Protein AF-A0ABD6E1M2-F1 (afdb_monomer_lite)

Foldseek 3Di:
DWDWDAQPQPRDIDTHDPVCVVPDPGDHPDPVSVVVVCVVCVVVVPPPPD

Structure (mmCIF, N/CA/C/O backbone):
data_AF-A0ABD6E1M2-F1
#
_entry.id   AF-A0ABD6E1M2-F1
#
loop_
_atom_site.group_PDB
_atom_site.id
_atom_site.type_symbol
_atom_site.label_atom_id
_atom_site.label_alt_id
_atom_site.label_comp_id
_atom_site.label_asym_id
_atom_site.label_entity_id
_atom_site.label_seq_id
_atom_site.pdbx_PDB_ins_code
_atom_site.Cartn_x
_atom_site.Cartn_y
_atom_site.Cartn_z
_atom_site.occupancy
_atom_site.B_iso_or_equiv
_atom_site.auth_seq_id
_atom_site.auth_comp_id
_atom_site.auth_asym_id
_atom_site.auth_atom_id
_atom_site.pdbx_PDB_model_num
ATOM 1 N N . MET A 1 1 ? -5.868 5.858 16.796 1.00 91.12 1 MET A N 1
ATOM 2 C CA . MET A 1 1 ? -6.897 5.107 16.039 1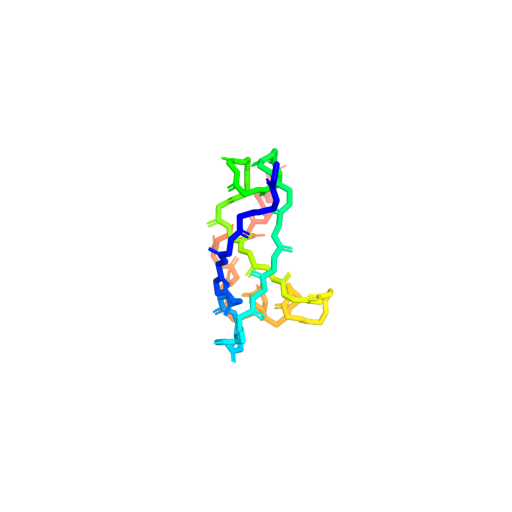.00 91.12 1 MET A CA 1
ATOM 3 C C . MET A 1 1 ? -6.339 4.736 14.671 1.00 91.12 1 MET A C 1
ATOM 5 O O . MET A 1 1 ? -5.516 5.501 14.179 1.00 91.12 1 MET A O 1
ATOM 9 N N . PRO A 1 2 ? -6.702 3.585 14.078 1.00 95.44 2 PRO A N 1
ATOM 10 C CA . PRO A 1 2 ? -6.294 3.262 12.715 1.00 95.44 2 PRO A CA 1
ATOM 11 C C . PRO A 1 2 ? -7.016 4.154 11.696 1.00 95.44 2 PRO A C 1
ATOM 13 O O . PRO A 1 2 ? -8.191 4.470 11.864 1.00 95.44 2 PRO A O 1
ATOM 16 N N . ILE A 1 3 ? -6.316 4.526 10.629 1.00 97.88 3 ILE A N 1
ATOM 17 C CA . ILE A 1 3 ? -6.845 5.291 9.500 1.00 97.88 3 ILE A CA 1
ATOM 18 C C . ILE A 1 3 ? -7.290 4.306 8.418 1.00 97.88 3 ILE A C 1
ATOM 20 O O . ILE A 1 3 ? -6.534 3.409 8.032 1.00 97.88 3 ILE A O 1
ATOM 24 N N . LYS A 1 4 ? -8.534 4.459 7.955 1.00 98.25 4 LYS A N 1
ATOM 25 C CA . LYS A 1 4 ? -9.104 3.690 6.843 1.00 98.25 4 LYS A CA 1
ATOM 26 C C . LYS A 1 4 ? -8.591 4.269 5.524 1.00 98.25 4 LYS A C 1
ATOM 28 O O . LYS A 1 4 ? -8.748 5.459 5.285 1.00 98.25 4 LYS A O 1
ATOM 33 N N . THR A 1 5 ? -8.016 3.428 4.673 1.00 98.00 5 THR A N 1
ATOM 34 C CA . THR A 1 5 ? -7.531 3.799 3.336 1.00 98.00 5 THR A CA 1
ATOM 35 C C . THR A 1 5 ? -7.732 2.644 2.348 1.00 98.00 5 THR A C 1
ATOM 37 O O . THR A 1 5 ? -8.286 1.603 2.712 1.00 98.00 5 THR A O 1
ATOM 40 N N . ILE A 1 6 ? -7.322 2.822 1.096 1.00 98.44 6 ILE A N 1
ATOM 41 C CA . ILE A 1 6 ? -7.438 1.841 0.015 1.00 98.44 6 ILE A CA 1
ATOM 42 C C . ILE A 1 6 ? -6.046 1.317 -0.357 1.00 98.44 6 ILE A C 1
ATOM 44 O O . ILE A 1 6 ? -5.055 2.028 -0.252 1.00 98.44 6 ILE A O 1
ATOM 48 N N . CYS A 1 7 ? -5.960 0.044 -0.744 1.00 98.38 7 CYS A N 1
ATOM 49 C CA . CYS A 1 7 ? -4.749 -0.519 -1.328 1.00 98.38 7 CYS A CA 1
ATOM 50 C C . CYS A 1 7 ? -4.562 0.001 -2.758 1.00 98.38 7 CYS A C 1
ATOM 52 O O . CYS A 1 7 ? -5.391 -0.314 -3.613 1.00 98.38 7 CYS A O 1
ATOM 54 N N . ASP A 1 8 ? -3.449 0.678 -3.039 1.00 98.12 8 ASP A N 1
ATOM 55 C CA . ASP A 1 8 ? -3.184 1.272 -4.361 1.00 98.12 8 ASP A CA 1
ATOM 56 C C . ASP A 1 8 ? -3.023 0.233 -5.481 1.00 98.12 8 ASP A C 1
ATOM 58 O O . ASP A 1 8 ? -3.153 0.550 -6.656 1.00 98.12 8 ASP A O 1
ATOM 62 N N . THR A 1 9 ? -2.770 -1.033 -5.134 1.00 97.94 9 THR A N 1
ATOM 63 C CA . THR A 1 9 ? -2.625 -2.111 -6.126 1.00 97.94 9 THR A CA 1
ATOM 64 C C . THR A 1 9 ? -3.930 -2.841 -6.422 1.00 97.94 9 THR A C 1
ATOM 66 O O . THR A 1 9 ? -4.167 -3.242 -7.552 1.00 97.94 9 THR A O 1
ATOM 69 N N . CYS A 1 10 ? -4.760 -3.107 -5.408 1.00 97.81 10 CYS A N 1
ATOM 70 C CA . CYS A 1 10 ? -5.903 -4.022 -5.556 1.00 97.81 10 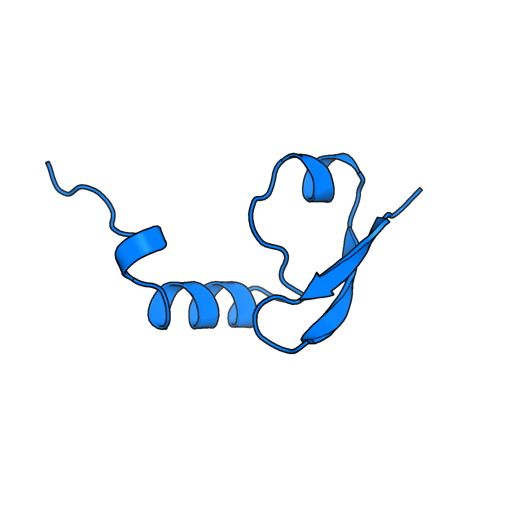CYS A CA 1
ATOM 71 C C . CYS A 1 10 ? -7.255 -3.424 -5.159 1.00 97.81 10 CYS A C 1
ATOM 73 O O . CYS A 1 10 ? -8.258 -4.131 -5.197 1.00 97.81 10 CYS A O 1
ATOM 75 N N . GLY A 1 11 ? -7.297 -2.163 -4.719 1.00 98.12 11 GLY A N 1
ATOM 76 C CA . GLY A 1 11 ? -8.540 -1.462 -4.388 1.00 98.12 11 GLY A CA 1
ATOM 77 C C . GLY A 1 11 ? -9.223 -1.905 -3.088 1.00 98.12 11 GLY A C 1
ATOM 78 O O . GLY A 1 11 ? -10.278 -1.383 -2.735 1.00 98.12 11 GLY A O 1
ATOM 79 N N . LYS A 1 12 ? -8.648 -2.854 -2.337 1.00 98.38 12 LYS A N 1
ATOM 80 C CA . LYS A 1 12 ? -9.222 -3.313 -1.061 1.00 98.38 12 LYS A CA 1
ATOM 81 C C . LYS A 1 12 ? -9.139 -2.232 0.013 1.00 98.38 12 LYS A C 1
ATOM 83 O O . LYS A 1 12 ? -8.113 -1.569 0.151 1.00 98.38 12 LYS A O 1
ATOM 88 N N . VAL A 1 13 ? -10.175 -2.144 0.843 1.00 98.50 13 VAL A N 1
ATOM 89 C CA . VAL A 1 13 ? -10.159 -1.335 2.068 1.00 98.50 13 VAL A CA 1
ATOM 90 C C . VAL A 1 13 ? -9.169 -1.932 3.067 1.00 98.50 13 VAL A C 1
ATOM 92 O O . VAL A 1 13 ? -9.227 -3.123 3.374 1.00 98.50 13 VAL A O 1
ATOM 95 N N . ILE A 1 14 ? -8.278 -1.095 3.593 1.00 98.38 14 ILE A N 1
ATOM 96 C CA . ILE A 1 14 ? -7.276 -1.457 4.595 1.00 98.38 14 ILE A CA 1
ATOM 97 C C . ILE A 1 14 ? -7.208 -0.419 5.712 1.00 98.38 14 ILE A C 1
ATOM 99 O O . ILE A 1 14 ? -7.633 0.725 5.565 1.00 98.38 14 ILE A O 1
ATOM 103 N N . TYR A 1 15 ? -6.630 -0.831 6.835 1.00 98.12 15 TYR A N 1
ATOM 104 C CA . TYR A 1 15 ? -6.435 0.012 8.006 1.00 98.12 15 TYR A CA 1
ATOM 105 C C . TYR A 1 15 ? -4.941 0.148 8.288 1.00 98.12 15 TYR A C 1
ATOM 107 O O . TYR A 1 15 ? -4.217 -0.849 8.346 1.00 98.12 15 TYR A O 1
ATOM 115 N N . LYS A 1 16 ? -4.467 1.385 8.443 1.00 97.56 16 LYS A N 1
ATOM 116 C CA . LYS A 1 16 ? -3.069 1.701 8.759 1.00 97.56 16 LYS A CA 1
ATOM 117 C C . LYS A 1 16 ? -2.979 2.453 10.076 1.00 97.56 16 LYS A C 1
ATOM 119 O O . LYS A 1 16 ? -3.905 3.159 10.463 1.00 97.56 16 LYS A O 1
ATOM 124 N N . SER A 1 17 ? -1.863 2.304 10.783 1.00 97.56 17 SER A N 1
ATOM 125 C CA . SER A 1 17 ? -1.576 3.210 11.895 1.00 97.56 17 SER A CA 1
ATOM 126 C C . SER A 1 17 ? -1.342 4.627 11.350 1.00 97.56 17 SER A C 1
ATOM 128 O O . SER A 1 17 ? -0.873 4.747 10.216 1.00 97.56 17 SER A O 1
ATOM 130 N N . PRO A 1 18 ? -1.619 5.690 12.130 1.00 97.75 18 PRO A N 1
ATOM 131 C CA . PRO A 1 18 ? -1.430 7.071 11.678 1.00 97.75 18 PRO A CA 1
ATOM 132 C C . PRO A 1 18 ? -0.037 7.316 11.097 1.00 97.75 18 PRO A C 1
ATOM 134 O O . PRO A 1 18 ? 0.093 7.725 9.952 1.00 97.75 18 PRO A O 1
ATOM 137 N N . ARG A 1 19 ? 1.009 6.874 11.805 1.00 96.75 19 ARG A N 1
ATOM 138 C CA . ARG A 1 19 ? 2.396 6.959 11.330 1.00 96.75 19 ARG A CA 1
ATOM 139 C C . ARG A 1 19 ? 2.617 6.278 9.974 1.00 96.75 19 ARG A C 1
ATOM 141 O O . ARG A 1 19 ? 3.327 6.819 9.137 1.00 96.75 19 ARG A O 1
ATOM 148 N N . MET A 1 20 ? 2.060 5.085 9.749 1.00 95.81 20 MET A N 1
ATOM 149 C CA . MET A 1 20 ? 2.198 4.392 8.457 1.00 95.81 20 MET A CA 1
ATOM 150 C C . MET A 1 20 ? 1.424 5.088 7.339 1.00 95.81 20 MET A C 1
ATOM 152 O O . MET A 1 20 ? 1.857 5.034 6.194 1.00 95.81 20 MET A O 1
ATOM 156 N N . TYR A 1 21 ? 0.281 5.691 7.665 1.00 97.38 21 TYR A N 1
ATOM 157 C CA . TYR A 1 21 ? -0.527 6.444 6.714 1.00 97.38 21 TYR A CA 1
ATOM 158 C C . TYR A 1 21 ? 0.162 7.756 6.312 1.00 97.38 21 TYR A C 1
ATOM 160 O O . TYR A 1 21 ? 0.289 8.058 5.138 1.00 97.38 21 TYR A O 1
ATOM 168 N N . GLU A 1 22 ? 0.691 8.499 7.278 1.00 97.00 22 GLU A N 1
ATOM 169 C CA . GLU A 1 22 ? 1.282 9.821 7.040 1.00 97.00 22 GLU A CA 1
ATOM 170 C C . GLU A 1 22 ? 2.659 9.758 6.363 1.00 97.00 22 GLU A C 1
ATOM 172 O O . GLU A 1 22 ? 3.018 10.652 5.603 1.00 97.00 22 GLU A O 1
ATOM 177 N N . THR A 1 23 ? 3.452 8.715 6.632 1.00 96.25 23 THR A N 1
ATOM 178 C CA . THR A 1 23 ? 4.835 8.617 6.117 1.00 96.25 23 THR A CA 1
ATOM 179 C C . THR A 1 23 ? 4.956 7.917 4.767 1.00 96.25 23 THR A C 1
ATOM 181 O O . THR A 1 23 ? 5.973 8.070 4.088 1.00 9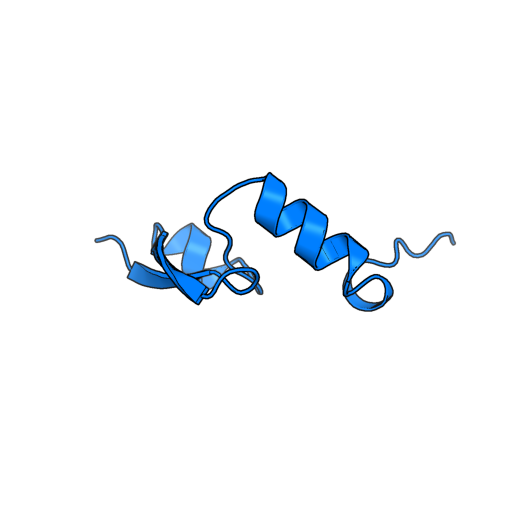6.25 23 THR A O 1
ATOM 184 N N . ALA A 1 24 ? 3.968 7.111 4.376 1.00 94.62 24 ALA A N 1
ATOM 185 C CA . ALA A 1 24 ? 4.037 6.331 3.149 1.00 94.62 24 ALA A CA 1
ATOM 186 C C . ALA A 1 24 ? 3.266 7.023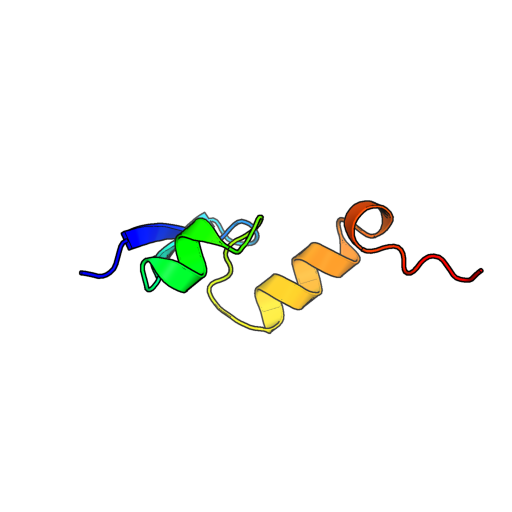 2.024 1.00 94.62 24 ALA A C 1
ATOM 188 O O . ALA A 1 24 ? 2.083 7.296 2.165 1.00 94.62 24 ALA A O 1
ATOM 189 N N . LYS A 1 25 ? 3.9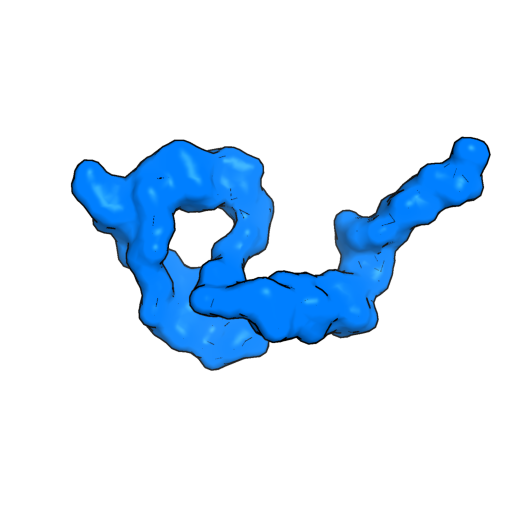26 7.228 0.878 1.00 94.69 25 LYS A N 1
ATOM 190 C CA . LYS A 1 25 ? 3.286 7.752 -0.342 1.00 94.69 25 LYS A CA 1
ATOM 191 C C . LYS A 1 25 ? 2.180 6.828 -0.872 1.00 94.69 25 LYS A C 1
ATOM 193 O O . LYS A 1 25 ? 1.200 7.312 -1.416 1.00 94.69 25 LYS A O 1
ATOM 198 N N . HIS A 1 26 ? 2.375 5.518 -0.713 1.00 96.69 26 HIS A N 1
ATOM 199 C CA . HIS A 1 26 ? 1.493 4.460 -1.207 1.00 96.69 26 HIS A CA 1
ATOM 200 C C . HIS A 1 26 ? 1.191 3.459 -0.087 1.00 96.69 26 HIS A C 1
ATOM 202 O O . HIS A 1 26 ? 2.051 3.157 0.753 1.00 96.69 26 HIS A O 1
ATOM 208 N N . HIS A 1 27 ? -0.014 2.903 -0.078 1.00 98.06 27 HIS A N 1
ATOM 209 C CA . HIS A 1 27 ? -0.518 1.985 0.930 1.00 98.06 27 HIS A CA 1
ATOM 210 C C . HIS A 1 27 ? -0.918 0.645 0.322 1.00 98.06 27 HIS A C 1
ATOM 212 O O . HIS A 1 27 ? -1.704 0.546 -0.612 1.00 98.06 27 HIS A O 1
ATOM 218 N N . PHE A 1 28 ? -0.415 -0.436 0.921 1.00 98.25 28 PHE A N 1
ATOM 219 C CA . PHE A 1 28 ? -0.625 -1.788 0.406 1.00 98.25 28 PHE A CA 1
ATOM 220 C C . PHE A 1 28 ? -1.209 -2.720 1.464 1.00 98.25 28 PHE A C 1
ATOM 222 O O . PHE A 1 28 ? -0.856 -2.638 2.648 1.00 98.25 28 PHE A O 1
ATOM 229 N N . CYS A 1 29 ? -2.078 -3.639 1.034 1.00 97.81 29 CYS A N 1
ATOM 230 C CA . CYS A 1 29 ? -2.638 -4.675 1.903 1.00 97.81 29 CYS A CA 1
ATOM 231 C C . CYS A 1 29 ? -1.645 -5.808 2.202 1.00 97.81 29 CYS A C 1
ATOM 233 O O . CYS A 1 29 ? -1.778 -6.477 3.221 1.00 97.81 29 CYS A O 1
ATOM 235 N N . SER A 1 30 ? -0.655 -6.032 1.332 1.00 97.75 30 SER A N 1
ATOM 236 C CA . SER A 1 30 ? 0.316 -7.123 1.451 1.00 97.75 30 SER A CA 1
ATOM 237 C C . SER A 1 30 ? 1.633 -6.797 0.742 1.00 97.75 30 SER A C 1
ATOM 239 O O . SER A 1 30 ? 1.697 -5.906 -0.108 1.00 97.75 30 SER A O 1
ATOM 241 N N . ARG A 1 31 ? 2.686 -7.567 1.058 1.00 96.88 31 ARG A N 1
ATOM 242 C CA . ARG A 1 31 ? 3.989 -7.490 0.369 1.00 96.88 31 ARG A CA 1
ATOM 243 C C . ARG A 1 31 ? 3.875 -7.790 -1.125 1.00 96.88 31 ARG A C 1
ATOM 245 O O . ARG A 1 31 ? 4.619 -7.220 -1.914 1.00 96.88 31 ARG A O 1
ATOM 252 N N . GLU A 1 32 ? 2.942 -8.659 -1.502 1.00 98.19 32 GLU A N 1
ATOM 253 C CA . GLU A 1 32 ? 2.654 -8.987 -2.897 1.00 98.19 32 GLU A CA 1
ATOM 254 C C . GLU A 1 32 ? 2.148 -7.760 -3.664 1.00 98.19 32 GLU A C 1
ATOM 256 O O . GLU A 1 32 ? 2.671 -7.456 -4.731 1.00 98.19 32 GLU A O 1
ATOM 261 N N . CYS A 1 33 ? 1.201 -7.004 -3.091 1.00 98.12 33 CYS A N 1
ATOM 262 C CA . CYS A 1 33 ? 0.712 -5.762 -3.696 1.00 98.12 33 CYS A CA 1
ATOM 263 C C . CYS A 1 33 ? 1.835 -4.728 -3.830 1.00 98.12 33 CYS A C 1
ATOM 265 O O . CYS A 1 33 ? 2.013 -4.145 -4.892 1.00 98.12 33 CYS A O 1
ATOM 267 N N . THR A 1 34 ? 2.680 -4.582 -2.803 1.00 96.50 34 THR A N 1
ATOM 268 C CA . THR A 1 34 ? 3.867 -3.719 -2.893 1.00 96.50 34 THR A CA 1
ATOM 269 C C . THR A 1 34 ? 4.804 -4.132 -4.030 1.00 96.50 34 THR A C 1
ATOM 271 O O . THR A 1 34 ? 5.338 -3.273 -4.725 1.00 96.50 34 THR A O 1
ATOM 274 N N . HIS A 1 35 ? 5.040 -5.433 -4.219 1.00 95.38 35 HIS A N 1
ATOM 275 C CA . HIS A 1 35 ? 5.907 -5.919 -5.290 1.00 95.38 35 HIS A CA 1
ATOM 276 C C . HIS A 1 35 ? 5.296 -5.674 -6.673 1.00 95.38 35 HIS A C 1
ATOM 278 O O . HIS A 1 35 ? 5.973 -5.103 -7.522 1.00 95.38 35 HIS A O 1
ATOM 284 N N . LYS A 1 36 ? 4.018 -6.026 -6.866 1.00 96.88 36 LYS A N 1
ATOM 285 C CA . LYS A 1 36 ? 3.271 -5.764 -8.106 1.00 96.88 36 LYS A CA 1
ATOM 286 C C . LYS A 1 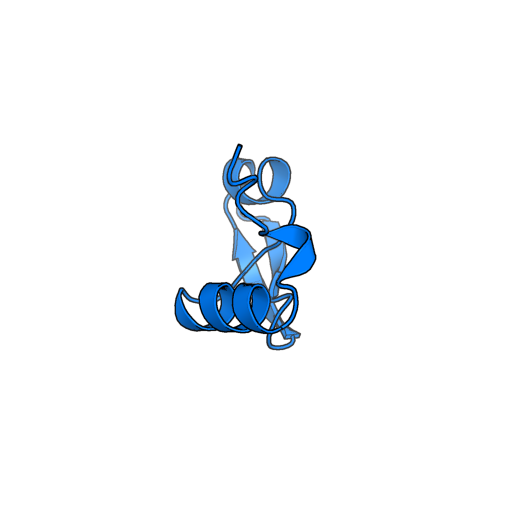36 ? 3.307 -4.284 -8.476 1.00 96.88 36 LYS A C 1
ATOM 288 O O . LYS A 1 36 ? 3.747 -3.950 -9.570 1.00 96.88 36 LYS A O 1
ATOM 293 N N . TYR A 1 37 ? 3.004 -3.405 -7.518 1.00 96.38 37 TYR A N 1
ATOM 294 C CA . TYR A 1 37 ? 3.051 -1.961 -7.735 1.00 96.38 37 TYR A CA 1
ATOM 295 C C . TYR A 1 37 ? 4.438 -1.493 -8.198 1.00 96.38 37 TYR A C 1
ATOM 297 O O . TYR A 1 37 ? 4.545 -0.729 -9.149 1.00 96.38 37 TYR A O 1
ATOM 305 N N . ARG A 1 38 ? 5.522 -1.990 -7.584 1.00 94.12 38 ARG A N 1
ATOM 306 C CA . ARG A 1 38 ? 6.901 -1.645 -7.984 1.00 94.12 38 ARG A CA 1
ATOM 307 C C . ARG A 1 38 ? 7.266 -2.124 -9.389 1.00 94.12 38 ARG A C 1
ATOM 309 O O . ARG A 1 38 ? 8.036 -1.446 -10.061 1.00 94.12 38 ARG A O 1
ATOM 316 N N . VAL A 1 39 ? 6.762 -3.287 -9.802 1.00 93.81 39 VAL A N 1
ATOM 317 C CA . VAL A 1 39 ? 6.990 -3.847 -11.144 1.00 93.81 39 VAL A CA 1
ATOM 318 C C . VAL A 1 39 ? 6.221 -3.056 -12.201 1.00 93.81 39 VAL A C 1
ATOM 320 O O . VAL A 1 39 ? 6.773 -2.775 -13.259 1.00 93.81 39 VAL A O 1
ATOM 323 N N . GLU A 1 40 ? 4.983 -2.661 -11.903 1.00 94.06 40 GLU A N 1
ATOM 324 C CA . GLU A 1 40 ? 4.131 -1.855 -12.790 1.00 94.06 40 GLU A CA 1
ATOM 325 C C . GLU A 1 40 ? 4.594 -0.393 -12.885 1.00 94.06 40 GLU A C 1
ATOM 327 O O . GLU A 1 40 ? 4.452 0.238 -13.930 1.00 94.06 40 GLU A O 1
ATOM 332 N N . HIS A 1 41 ? 5.212 0.129 -11.820 1.00 93.44 41 HIS A N 1
ATOM 333 C CA . HIS A 1 41 ? 5.670 1.517 -11.717 1.00 93.44 41 HIS A CA 1
ATOM 334 C C . HIS A 1 41 ? 7.199 1.597 -11.568 1.00 93.44 41 HIS A C 1
ATOM 336 O O . HIS A 1 41 ? 7.704 2.195 -10.611 1.00 93.44 41 HIS A O 1
ATOM 342 N N . PRO A 1 42 ? 7.988 1.037 -12.506 1.00 89.19 42 PRO A N 1
ATOM 343 C CA . PRO A 1 42 ? 9.434 0.928 -12.346 1.00 89.19 42 PRO A CA 1
ATOM 344 C C . PRO A 1 42 ? 10.103 2.301 -12.238 1.00 89.19 42 PRO A C 1
ATOM 346 O O . PRO A 1 42 ? 11.088 2.441 -11.525 1.00 89.19 42 PRO A O 1
ATOM 349 N N . ASN A 1 43 ? 9.551 3.334 -12.884 1.00 89.88 43 ASN A N 1
ATOM 350 C CA . ASN A 1 43 ? 10.084 4.697 -12.839 1.00 89.88 43 ASN A CA 1
ATOM 351 C C . ASN A 1 43 ? 9.966 5.358 -11.456 1.00 89.88 43 ASN A C 1
ATOM 353 O O . ASN A 1 43 ? 10.831 6.156 -11.111 1.00 89.88 43 ASN A O 1
ATOM 357 N N . GLU A 1 44 ? 8.952 5.014 -10.653 1.00 87.38 44 GLU A N 1
ATOM 358 C CA . GLU A 1 44 ? 8.808 5.537 -9.283 1.00 87.38 44 GLU A CA 1
ATOM 359 C C . GLU A 1 44 ? 9.808 4.905 -8.305 1.00 87.38 44 GLU A C 1
ATOM 361 O O . GLU A 1 44 ? 10.110 5.482 -7.263 1.00 87.38 44 GLU A O 1
ATOM 366 N N . TYR A 1 45 ? 10.326 3.721 -8.643 1.00 81.81 45 TYR A N 1
ATOM 367 C CA . TYR A 1 45 ? 11.229 2.935 -7.800 1.00 81.81 45 TYR A CA 1
ATOM 368 C C . TYR A 1 45 ? 12.577 2.663 -8.461 1.00 81.81 45 TYR A C 1
ATOM 370 O O . TYR A 1 45 ? 13.320 1.796 -7.989 1.00 81.81 45 TYR A O 1
ATOM 378 N N . LYS A 1 46 ? 12.909 3.396 -9.532 1.00 76.81 46 LYS A N 1
ATOM 379 C CA . LYS A 1 46 ? 14.237 3.359 -10.140 1.00 76.81 46 LYS A CA 1
ATOM 380 C C . LYS A 1 46 ? 15.237 3.687 -9.040 1.00 76.81 46 LYS A C 1
ATOM 382 O O . LYS A 1 46 ? 15.353 4.830 -8.604 1.00 76.81 46 LYS A O 1
ATOM 387 N N . LYS A 1 47 ? 15.963 2.663 -8.581 1.00 60.19 47 LYS A N 1
ATOM 388 C CA . LYS A 1 47 ? 17.241 2.881 -7.914 1.00 60.19 47 LYS A CA 1
ATOM 389 C C . LYS A 1 47 ? 18.066 3.660 -8.923 1.00 60.19 47 LYS A C 1
ATOM 391 O O . LYS A 1 47 ? 18.325 3.154 -10.012 1.00 60.19 47 LYS A O 1
ATOM 396 N N . ILE A 1 48 ? 18.403 4.895 -8.581 1.00 60.81 48 ILE A N 1
ATOM 397 C CA . ILE A 1 48 ? 19.467 5.618 -9.255 1.00 60.81 48 ILE A CA 1
ATOM 398 C C . ILE A 1 48 ? 20.696 4.721 -9.078 1.00 60.81 48 ILE A C 1
ATOM 400 O O . ILE A 1 48 ? 21.225 4.597 -7.977 1.00 60.81 48 ILE A O 1
ATOM 404 N N . ILE A 1 49 ? 21.049 3.974 -10.123 1.00 59.19 49 ILE A N 1
ATOM 405 C CA . ILE A 1 49 ? 22.378 3.393 -10.242 1.00 59.19 49 ILE A CA 1
ATOM 406 C C . ILE A 1 49 ? 23.221 4.570 -10.729 1.00 59.19 49 ILE A C 1
ATOM 408 O O . ILE A 1 49 ? 23.296 4.826 -11.928 1.00 59.19 49 ILE A O 1
ATOM 412 N N . THR A 1 50 ? 23.710 5.364 -9.784 1.00 52.44 50 THR A N 1
ATOM 413 C CA . THR A 1 50 ? 24.870 6.239 -9.981 1.00 52.44 50 THR A CA 1
ATOM 414 C C . THR A 1 50 ? 26.032 5.600 -9.267 1.00 52.44 50 THR A C 1
ATOM 416 O O . THR A 1 50 ? 25.818 5.222 -8.091 1.00 52.44 50 THR A O 1
#

Secondary structure (DSSP, 8-state):
-PEEEE-TTT--EEEE-HHHHHH-SS--SSHHHHHHHHHH-GGGS-----

Radius of gyration: 12.16 Å; chains: 1; bounding box: 35×19×29 Å

pLDDT: mean 92.57, std 11.01, range [52.44, 98.5]

Sequence (50 aa):
MPIKTICDTCGKVIYKSPRMYETAKHHFCSRECTHKYRVEHPNEYKKIIT